Protein AF-F3MJ50-F1 (afdb_monomer_lite)

Sequence (116 aa):
MENFIVTSSFMKYIHAGNGQRLKLSKSYVGGHNFLKFELGRCLLNERLVESGKSAEWLAKDLLIKPERVYDFMENQRVMPLKIAISIADSIGCDVRALYELIPHDNEAKGASRNNG

Radius of gyration: 24.44 Å; chains: 1; bounding box: 48×68×48 Å

pLDDT: mean 76.47, std 22.47, range [34.78, 98.19]

Secondary structure (DSSP, 8-state):
--------TT--EEE-TTS-EEE------------SEEEEEE-HHHHHHHTT--HHHHHHHTT--HHHHHHHHTTSSPPPHHHHHHHHHHHTS-GGGGEEEEE--S----------

Structure (mmCIF, N/CA/C/O backbone):
data_AF-F3MJ50-F1
#
_entry.id   AF-F3MJ50-F1
#
loop_
_atom_site.group_PDB
_atom_site.id
_atom_site.type_symbol
_atom_site.label_atom_id
_atom_site.label_alt_id
_atom_site.label_comp_id
_atom_site.label_asym_id
_atom_site.label_entity_id
_atom_site.label_seq_id
_atom_site.pdbx_PDB_ins_code
_atom_site.Cartn_x
_atom_site.Cartn_y
_atom_site.Cartn_z
_atom_site.occupancy
_atom_site.B_iso_or_equiv
_atom_site.auth_seq_id
_atom_site.auth_comp_id
_atom_site.auth_asym_id
_atom_site.auth_atom_id
_atom_site.pdbx_PDB_model_num
ATOM 1 N N . MET A 1 1 ? 19.851 -50.266 -10.936 1.00 39.78 1 MET A N 1
ATOM 2 C CA . MET A 1 1 ? 20.725 -49.693 -9.893 1.00 39.78 1 MET A CA 1
ATOM 3 C C . MET A 1 1 ? 20.370 -48.226 -9.792 1.00 39.78 1 MET A C 1
ATOM 5 O O . MET A 1 1 ? 20.589 -47.489 -10.743 1.00 39.78 1 MET A O 1
ATOM 9 N N . GLU A 1 2 ? 19.670 -47.865 -8.723 1.00 38.34 2 GLU A N 1
ATOM 10 C CA . GLU A 1 2 ? 19.129 -46.524 -8.507 1.00 38.34 2 GLU A CA 1
ATOM 11 C C . GLU A 1 2 ? 20.238 -45.576 -8.043 1.00 38.34 2 GLU A C 1
ATOM 13 O O . GLU A 1 2 ? 21.018 -45.901 -7.148 1.00 38.34 2 GLU A O 1
ATOM 18 N N . ASN A 1 3 ? 20.322 -44.404 -8.669 1.00 34.78 3 ASN A N 1
ATOM 19 C CA . ASN A 1 3 ? 21.270 -43.367 -8.283 1.00 34.78 3 ASN A CA 1
ATOM 20 C C . ASN A 1 3 ? 20.671 -42.544 -7.137 1.00 34.78 3 ASN A C 1
ATOM 22 O O . ASN A 1 3 ? 19.688 -41.831 -7.330 1.00 34.78 3 ASN A O 1
ATOM 26 N N . PHE A 1 4 ? 21.278 -42.616 -5.954 1.00 41.50 4 PHE A N 1
ATOM 27 C CA . PHE A 1 4 ? 20.904 -41.782 -4.814 1.00 41.50 4 PHE A CA 1
ATOM 28 C C . PHE A 1 4 ? 21.501 -40.376 -4.954 1.00 41.50 4 PHE A C 1
ATOM 30 O O . PHE A 1 4 ? 22.717 -40.206 -5.054 1.00 41.50 4 PHE A O 1
ATOM 37 N N . ILE A 1 5 ? 20.646 -39.352 -4.925 1.00 46.88 5 ILE A N 1
ATOM 38 C CA . ILE A 1 5 ? 21.061 -37.947 -4.864 1.00 46.88 5 ILE A CA 1
ATOM 39 C C . ILE A 1 5 ? 21.101 -37.531 -3.390 1.00 46.88 5 ILE A C 1
ATOM 41 O O . ILE A 1 5 ? 20.065 -37.275 -2.783 1.00 46.88 5 ILE A O 1
ATOM 45 N N . VAL A 1 6 ? 22.297 -37.419 -2.811 1.00 39.38 6 VAL A N 1
ATOM 46 C CA . VAL A 1 6 ? 22.479 -36.801 -1.488 1.00 39.38 6 VAL A CA 1
ATOM 47 C C . VAL A 1 6 ? 22.701 -35.300 -1.685 1.00 39.38 6 VAL A C 1
ATOM 49 O O . VAL A 1 6 ? 23.789 -34.863 -2.058 1.00 39.38 6 VAL A O 1
ATOM 52 N N . THR A 1 7 ? 21.673 -34.479 -1.454 1.00 42.78 7 THR A N 1
ATOM 53 C CA . THR A 1 7 ? 21.820 -33.016 -1.425 1.00 42.78 7 THR A CA 1
ATOM 54 C C . THR A 1 7 ? 22.126 -32.544 -0.006 1.00 42.78 7 THR A C 1
ATOM 56 O O . THR A 1 7 ? 21.233 -32.102 0.710 1.00 42.78 7 THR A O 1
ATOM 59 N N . SER A 1 8 ? 23.393 -32.620 0.402 1.00 40.41 8 SER A N 1
ATOM 60 C CA . SER A 1 8 ? 23.878 -31.872 1.567 1.00 40.41 8 SER A CA 1
ATOM 61 C C . SER A 1 8 ? 24.463 -30.534 1.111 1.00 40.41 8 SER A C 1
ATOM 63 O O . SER A 1 8 ? 25.168 -30.445 0.099 1.00 40.41 8 SER A O 1
ATOM 65 N N . SER A 1 9 ? 24.105 -29.472 1.826 1.00 51.94 9 SER A N 1
ATOM 66 C CA . SER A 1 9 ? 24.511 -28.096 1.561 1.00 51.94 9 SER A CA 1
ATOM 67 C C . SER A 1 9 ? 26.032 -27.963 1.711 1.00 51.94 9 SER A C 1
ATOM 69 O O . SER A 1 9 ? 26.531 -27.932 2.825 1.00 51.94 9 SER A O 1
ATOM 71 N N . PHE A 1 10 ? 26.777 -28.011 0.599 1.00 51.75 10 PHE A N 1
ATOM 72 C CA . PHE A 1 10 ? 27.689 -26.940 0.143 1.00 51.75 10 PHE A CA 1
ATOM 73 C C . PHE A 1 10 ? 28.588 -27.345 -1.045 1.00 51.75 10 PHE A C 1
ATOM 75 O O . PHE A 1 10 ? 29.259 -26.492 -1.617 1.00 51.75 10 PHE A O 1
ATOM 82 N N . MET A 1 11 ? 28.586 -28.597 -1.512 1.00 46.00 11 MET A N 1
ATOM 83 C CA . MET A 1 11 ? 29.347 -28.969 -2.716 1.00 46.00 11 MET A CA 1
ATOM 84 C C . MET A 1 11 ? 28.781 -30.244 -3.354 1.00 46.00 11 MET A C 1
ATOM 86 O O . MET A 1 11 ? 28.990 -31.347 -2.859 1.00 46.00 11 MET A O 1
ATOM 90 N N . LYS A 1 12 ? 28.042 -30.089 -4.462 1.00 51.50 12 LYS A N 1
ATOM 91 C CA . LYS A 1 12 ? 27.530 -31.214 -5.258 1.00 51.50 12 LYS A CA 1
ATOM 92 C C . LYS A 1 12 ? 28.658 -31.747 -6.150 1.00 51.50 12 LYS A C 1
ATOM 94 O O . LYS A 1 12 ? 29.120 -31.032 -7.037 1.00 51.50 12 LYS A O 1
ATOM 99 N N . TYR A 1 13 ? 29.085 -32.985 -5.919 1.00 56.09 13 TYR A N 1
ATOM 100 C CA . TYR A 1 13 ? 29.938 -33.755 -6.829 1.00 56.09 13 TYR A CA 1
ATOM 101 C C . TYR A 1 13 ? 29.139 -34.942 -7.373 1.00 56.09 13 TYR A C 1
ATOM 103 O O . TYR A 1 13 ? 28.248 -35.444 -6.690 1.00 56.09 13 TYR A O 1
ATOM 111 N N . ILE A 1 14 ? 29.471 -35.403 -8.579 1.00 55.19 14 ILE A N 1
ATOM 112 C CA . ILE A 1 14 ? 29.004 -36.689 -9.112 1.00 55.19 14 ILE A CA 1
ATOM 113 C C . ILE A 1 14 ? 30.208 -37.633 -9.119 1.00 55.19 14 ILE A C 1
ATOM 115 O O . ILE A 1 14 ? 31.288 -37.249 -9.570 1.00 55.19 14 ILE A O 1
ATOM 119 N N . HIS A 1 15 ? 30.029 -38.856 -8.622 1.00 50.09 15 HIS A N 1
ATOM 120 C CA . HIS A 1 15 ? 31.006 -39.925 -8.800 1.00 50.09 15 HIS A CA 1
ATOM 121 C C . HIS A 1 15 ? 30.753 -40.599 -10.149 1.00 50.09 15 HIS A C 1
ATOM 123 O O . HIS A 1 15 ? 29.759 -41.301 -10.318 1.00 50.09 15 HIS A O 1
ATOM 129 N N . ALA A 1 16 ? 31.641 -40.381 -11.119 1.00 55.19 16 ALA A N 1
ATOM 130 C CA . ALA A 1 16 ? 31.701 -41.242 -12.294 1.00 55.19 16 ALA A CA 1
ATOM 131 C C . ALA A 1 16 ? 32.349 -42.577 -11.879 1.00 55.19 16 ALA A C 1
ATOM 133 O O . ALA A 1 16 ? 33.286 -42.585 -11.078 1.00 55.19 16 ALA A O 1
ATOM 134 N N . GLY A 1 17 ? 31.869 -43.708 -12.408 1.00 54.72 17 GLY A N 1
ATOM 135 C CA . GLY A 1 17 ? 32.308 -45.070 -12.043 1.00 54.72 17 GLY A CA 1
ATOM 136 C C . GLY A 1 17 ? 33.787 -45.408 -12.309 1.00 54.72 17 GLY A C 1
ATOM 137 O O . GLY A 1 17 ? 34.179 -46.561 -12.198 1.00 54.72 17 GLY A O 1
ATOM 138 N N . ASN A 1 18 ? 34.611 -44.418 -12.655 1.00 58.72 18 ASN A N 1
ATOM 139 C CA . ASN A 1 18 ? 36.055 -44.497 -12.869 1.00 58.72 18 ASN A CA 1
ATOM 140 C C . ASN A 1 18 ? 36.867 -43.720 -11.806 1.00 58.72 18 ASN A C 1
ATOM 142 O O . ASN A 1 18 ? 38.040 -43.427 -12.020 1.00 58.72 18 ASN A O 1
ATOM 146 N N . GLY A 1 19 ? 36.254 -43.347 -10.676 1.00 57.56 19 GLY A N 1
ATOM 147 C CA . GLY A 1 19 ? 36.950 -42.729 -9.539 1.00 57.56 19 GLY A CA 1
ATOM 148 C C . GLY A 1 19 ? 37.350 -41.262 -9.736 1.00 57.56 19 GLY A C 1
ATOM 149 O O . GLY A 1 19 ? 37.973 -40.677 -8.851 1.00 57.56 19 GLY A O 1
ATOM 150 N N . GLN A 1 20 ? 36.975 -40.631 -10.853 1.00 51.44 20 GLN A N 1
ATOM 151 C CA . GLN A 1 20 ? 37.258 -39.215 -11.081 1.00 51.44 20 GLN A CA 1
ATOM 152 C C . GLN A 1 20 ? 36.216 -38.321 -10.396 1.00 51.44 20 GLN A C 1
ATOM 154 O O . GLN A 1 20 ? 35.008 -38.454 -10.603 1.00 51.44 20 GLN A O 1
ATOM 159 N N . ARG A 1 21 ? 36.696 -37.370 -9.585 1.00 50.53 21 ARG A N 1
ATOM 160 C CA . ARG A 1 21 ? 35.877 -36.346 -8.922 1.00 50.53 21 ARG A CA 1
ATOM 161 C C . ARG A 1 21 ? 35.776 -35.124 -9.828 1.00 50.53 21 ARG A C 1
ATOM 163 O O . ARG A 1 21 ? 36.591 -34.206 -9.753 1.00 50.53 21 ARG A O 1
ATOM 170 N N . LEU A 1 22 ? 34.772 -35.114 -10.697 1.00 50.53 22 LEU A N 1
ATOM 171 C CA . LEU A 1 22 ? 34.519 -33.983 -11.584 1.00 50.53 22 LEU A CA 1
ATOM 172 C C . LEU A 1 22 ? 33.921 -32.826 -10.766 1.00 50.53 22 LEU A C 1
ATOM 174 O O . LEU A 1 22 ? 32.856 -32.955 -10.157 1.00 50.53 22 LEU A O 1
ATOM 178 N N . LYS A 1 23 ? 34.624 -31.685 -10.715 1.00 51.09 23 LYS A N 1
ATOM 179 C CA . LYS A 1 23 ? 34.047 -30.421 -10.235 1.00 51.09 23 LYS A CA 1
ATOM 180 C C . LYS A 1 23 ? 32.942 -30.034 -11.215 1.00 51.09 23 LYS A C 1
ATOM 182 O O . LYS A 1 23 ? 33.235 -29.759 -12.374 1.00 51.09 23 LYS A O 1
ATOM 187 N N . LEU A 1 24 ? 31.697 -29.972 -10.749 1.00 50.84 24 LEU A N 1
ATOM 188 C CA . LEU A 1 24 ? 30.635 -29.319 -11.505 1.00 50.84 24 LEU A CA 1
ATOM 189 C C . LEU A 1 24 ? 31.011 -27.831 -11.594 1.00 50.84 24 LEU A C 1
ATOM 191 O O . LEU A 1 24 ? 30.958 -27.117 -10.587 1.00 50.84 24 LEU A O 1
ATOM 195 N N . SER A 1 25 ? 31.468 -27.362 -12.757 1.00 49.09 25 SER A N 1
ATOM 196 C CA . SER A 1 25 ? 31.580 -25.927 -12.999 1.00 49.09 25 SER A CA 1
ATOM 197 C C . SER A 1 25 ? 30.172 -25.351 -12.868 1.00 49.09 25 SER A C 1
ATOM 199 O O . SER A 1 25 ? 29.236 -25.777 -13.544 1.00 49.09 25 SER A O 1
ATOM 201 N N . LYS A 1 26 ? 29.988 -24.423 -11.925 1.00 47.97 26 LYS A N 1
ATOM 202 C CA . LYS A 1 26 ? 28.752 -23.648 -11.816 1.00 47.97 26 LYS A CA 1
ATOM 203 C C . LYS A 1 26 ? 28.634 -22.775 -13.063 1.00 47.97 26 LYS A C 1
ATOM 205 O O . LYS A 1 26 ? 29.033 -21.620 -13.046 1.00 47.97 26 LYS A O 1
ATOM 210 N N . SER A 1 27 ? 28.041 -23.306 -14.116 1.00 45.66 27 SER A N 1
ATOM 211 C CA . SER A 1 27 ? 27.359 -22.490 -15.108 1.00 45.66 27 SER A CA 1
ATOM 212 C C . SER A 1 27 ? 25.878 -22.662 -14.819 1.00 45.66 27 SER A C 1
ATOM 214 O O . SER A 1 27 ? 25.190 -23.452 -15.457 1.00 45.66 27 SER A O 1
ATOM 216 N N . TYR A 1 28 ? 25.404 -21.978 -13.772 1.00 51.75 28 TYR A N 1
ATOM 217 C CA . TYR A 1 28 ? 23.975 -21.750 -13.573 1.00 51.75 28 TYR A CA 1
ATOM 218 C C . TYR A 1 28 ? 23.480 -20.932 -14.776 1.00 51.75 28 TYR A C 1
ATOM 220 O O . TYR A 1 28 ? 23.413 -19.710 -14.720 1.00 51.75 28 TYR A O 1
ATOM 228 N N . VAL A 1 29 ? 23.163 -21.596 -15.888 1.00 53.25 29 VAL A N 1
ATOM 229 C CA . VAL A 1 29 ? 22.395 -21.002 -16.987 1.00 53.25 29 VAL A CA 1
ATOM 230 C C . VAL A 1 29 ? 20.931 -21.170 -16.613 1.00 53.25 29 VAL A C 1
ATOM 232 O O . VAL A 1 29 ? 20.219 -22.056 -17.065 1.00 53.25 29 VAL A O 1
ATOM 235 N N . GLY A 1 30 ? 20.541 -20.376 -15.630 1.00 49.44 30 GLY A N 1
ATOM 236 C CA . GLY A 1 30 ? 19.227 -20.387 -15.011 1.00 49.44 30 GLY A CA 1
ATOM 237 C C . GLY A 1 30 ? 19.066 -19.121 -14.192 1.00 49.44 30 GLY A C 1
ATOM 238 O O . GLY A 1 30 ? 18.609 -19.170 -13.054 1.00 49.44 30 GLY A O 1
ATOM 239 N N . GLY A 1 31 ? 19.530 -17.995 -14.745 1.00 48.03 31 GLY A N 1
ATOM 240 C CA . GLY A 1 31 ? 19.189 -16.678 -14.240 1.00 48.03 31 GLY A CA 1
ATOM 241 C C . GLY A 1 31 ? 17.698 -16.500 -14.453 1.00 48.03 31 GLY A C 1
ATOM 242 O O . GLY A 1 3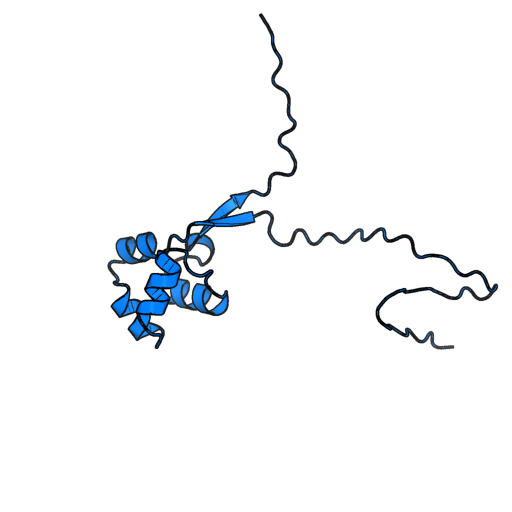1 ? 17.258 -16.122 -15.536 1.00 48.03 31 GLY A O 1
ATOM 243 N N . HIS A 1 32 ? 16.904 -16.828 -13.438 1.00 47.62 32 HIS A N 1
ATOM 244 C CA . HIS A 1 32 ? 15.563 -16.292 -13.362 1.00 47.62 32 HIS A CA 1
ATOM 245 C C . HIS A 1 32 ? 15.735 -14.774 -13.460 1.00 47.62 32 HIS A C 1
ATOM 247 O O . HIS A 1 32 ? 16.348 -14.170 -12.583 1.00 47.62 32 HIS A O 1
ATOM 253 N N . ASN A 1 33 ? 15.244 -14.156 -14.534 1.00 52.12 33 ASN A N 1
ATOM 254 C CA . ASN A 1 33 ? 15.063 -12.708 -14.603 1.00 52.12 33 ASN A CA 1
ATOM 255 C C . ASN A 1 33 ? 13.969 -12.332 -13.583 1.00 52.12 33 ASN A C 1
ATOM 257 O O . ASN A 1 33 ? 12.861 -11.967 -13.972 1.00 52.12 33 ASN A O 1
ATOM 261 N N . PHE A 1 34 ? 14.189 -12.568 -12.282 1.00 53.16 34 PHE A N 1
ATOM 262 C CA . PHE A 1 34 ? 13.188 -12.301 -11.254 1.00 53.16 34 PHE A CA 1
ATOM 263 C C . PHE A 1 34 ? 13.172 -10.793 -11.059 1.00 53.16 34 PHE A C 1
ATOM 265 O O . PHE A 1 34 ? 14.068 -10.252 -10.430 1.00 53.16 34 PHE A O 1
ATOM 272 N N . LEU A 1 35 ? 12.171 -10.164 -11.687 1.00 58.69 35 LEU A N 1
ATOM 273 C CA . LEU A 1 35 ? 11.927 -8.724 -11.758 1.00 58.69 35 LEU A CA 1
ATOM 274 C C . LEU A 1 35 ? 13.116 -7.920 -12.311 1.00 58.69 35 LEU A C 1
ATOM 276 O O . LEU A 1 35 ? 14.060 -7.588 -11.611 1.00 58.69 35 LEU A O 1
ATOM 280 N N . LYS A 1 36 ? 13.006 -7.492 -13.575 1.00 70.19 36 LYS A N 1
ATOM 281 C CA . LYS A 1 36 ? 13.868 -6.452 -14.175 1.00 70.19 36 LYS A CA 1
ATOM 282 C C . LYS A 1 36 ? 13.620 -5.055 -13.583 1.00 70.19 36 LYS A C 1
ATOM 284 O O . LYS A 1 36 ? 13.924 -4.067 -14.238 1.00 70.19 36 LYS A O 1
ATOM 289 N N . PHE A 1 37 ? 12.977 -4.967 -12.423 1.00 77.38 37 PHE A N 1
ATOM 290 C CA . PHE A 1 37 ? 12.543 -3.710 -11.842 1.00 77.38 37 PHE A CA 1
ATOM 291 C C . PHE A 1 37 ? 12.911 -3.663 -10.370 1.00 77.38 37 PHE A C 1
ATOM 293 O O . PHE A 1 37 ? 12.597 -4.591 -9.621 1.00 77.38 37 PHE A O 1
ATOM 300 N N . GLU A 1 38 ? 13.527 -2.561 -9.975 1.00 86.69 38 GLU A N 1
ATOM 301 C CA . GLU A 1 38 ? 13.655 -2.161 -8.584 1.00 86.69 38 GLU A CA 1
ATOM 302 C C . GLU A 1 38 ? 12.429 -1.337 -8.178 1.00 86.69 38 GLU A C 1
ATOM 304 O O . GLU A 1 38 ? 11.808 -0.658 -9.003 1.00 86.69 38 GLU A O 1
ATOM 309 N N . 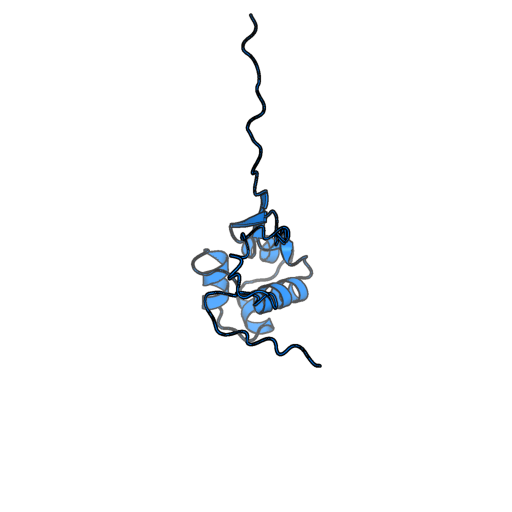LEU A 1 39 ? 12.056 -1.427 -6.900 1.00 87.75 39 LEU A N 1
ATOM 310 C CA . LEU A 1 39 ? 10.987 -0.608 -6.337 1.00 87.75 39 LEU A CA 1
ATOM 311 C C . LEU A 1 39 ? 11.574 0.747 -5.934 1.00 87.75 39 LEU A C 1
ATOM 313 O O . LEU A 1 39 ? 12.473 0.804 -5.096 1.00 87.75 39 LEU A O 1
ATOM 317 N N . GLY A 1 40 ? 11.062 1.819 -6.533 1.00 90.19 40 GLY A N 1
ATOM 318 C CA . GLY A 1 40 ? 11.347 3.198 -6.145 1.00 90.19 40 GLY A CA 1
ATOM 319 C C . GLY A 1 40 ? 10.483 3.645 -4.964 1.00 90.19 40 GLY A C 1
ATOM 320 O O . GLY A 1 40 ? 10.205 2.863 -4.051 1.00 90.19 40 GLY A O 1
ATOM 321 N N . ARG A 1 41 ? 10.042 4.909 -4.955 1.00 93.25 41 ARG A N 1
ATOM 322 C CA . ARG A 1 41 ? 9.235 5.437 -3.839 1.00 93.25 41 ARG A CA 1
ATOM 323 C C . ARG A 1 41 ? 7.823 4.846 -3.818 1.00 93.25 41 ARG A C 1
ATOM 325 O O . ARG A 1 41 ? 7.254 4.509 -4.857 1.00 93.25 41 ARG A O 1
ATOM 332 N N . CYS A 1 42 ? 7.257 4.753 -2.620 1.00 96.31 42 CYS A N 1
ATOM 333 C CA . CYS A 1 42 ? 5.862 4.400 -2.393 1.00 96.31 42 CYS A CA 1
ATOM 334 C C . CYS A 1 42 ? 4.938 5.506 -2.922 1.00 96.31 42 CYS A C 1
ATOM 336 O O . CYS A 1 42 ? 5.132 6.686 -2.626 1.00 96.31 42 CYS A O 1
ATOM 338 N N . LEU A 1 43 ? 3.911 5.108 -3.670 1.00 97.31 43 LEU A N 1
ATOM 339 C CA . LEU A 1 43 ? 2.901 5.982 -4.275 1.00 97.31 43 LEU A CA 1
ATOM 340 C C . LEU A 1 43 ? 1.530 5.838 -3.597 1.00 97.31 43 LEU A C 1
ATOM 342 O O . LEU A 1 43 ? 0.531 6.350 -4.095 1.00 97.31 43 LEU A O 1
ATOM 346 N N . LEU A 1 44 ? 1.456 5.149 -2.452 1.00 97.56 44 LEU A N 1
ATOM 347 C CA . LEU A 1 44 ? 0.196 4.875 -1.754 1.00 97.56 44 LEU A CA 1
ATOM 348 C C . LEU A 1 44 ? -0.622 6.145 -1.477 1.00 97.56 44 LEU A C 1
ATOM 350 O O . LEU A 1 44 ? -1.836 6.138 -1.661 1.00 97.56 44 LEU A O 1
ATOM 354 N N . ASN A 1 45 ? 0.032 7.235 -1.068 1.00 97.06 45 ASN A N 1
ATOM 355 C CA . ASN A 1 45 ? -0.659 8.497 -0.807 1.00 97.06 45 ASN A CA 1
ATOM 356 C C . ASN A 1 45 ? -1.335 9.058 -2.064 1.00 97.06 45 ASN A C 1
ATOM 358 O O . ASN A 1 45 ? -2.492 9.461 -2.018 1.00 97.06 45 ASN A O 1
ATOM 362 N N . GLU A 1 46 ? -0.634 9.021 -3.196 1.00 96.94 46 GLU A N 1
ATOM 363 C CA . GLU A 1 46 ? -1.158 9.488 -4.481 1.00 96.94 46 GLU A CA 1
ATOM 364 C C . GLU A 1 46 ? -2.390 8.656 -4.877 1.00 96.94 46 GLU A C 1
ATOM 366 O O . GLU A 1 46 ? -3.435 9.216 -5.198 1.00 96.94 46 GLU A O 1
ATOM 371 N N . ARG A 1 47 ? -2.326 7.325 -4.714 1.00 97.38 47 ARG A N 1
ATOM 372 C CA . ARG A 1 47 ? -3.461 6.424 -4.996 1.00 97.38 47 ARG A CA 1
ATOM 373 C C . ARG A 1 47 ? -4.659 6.649 -4.082 1.00 97.38 47 ARG A C 1
ATOM 375 O O . ARG A 1 47 ? -5.801 6.583 -4.533 1.00 97.38 47 ARG A O 1
ATOM 382 N N . LEU A 1 48 ? -4.418 6.914 -2.801 1.00 96.88 48 LEU A N 1
ATOM 383 C CA . LEU A 1 48 ? -5.479 7.226 -1.848 1.00 96.88 48 LEU A CA 1
ATOM 384 C C . LEU A 1 48 ? -6.199 8.521 -2.235 1.00 96.88 48 LEU A C 1
ATOM 386 O O . LEU A 1 48 ? -7.426 8.515 -2.337 1.00 96.88 48 LEU A O 1
ATOM 390 N N . VAL A 1 49 ? -5.447 9.574 -2.564 1.00 96.62 49 VAL A N 1
ATOM 391 C CA . VAL A 1 49 ? -6.003 10.850 -3.037 1.00 96.62 49 VAL A CA 1
ATOM 392 C C . VAL A 1 49 ? -6.785 10.675 -4.343 1.00 96.62 49 VAL A C 1
ATOM 394 O O . VAL A 1 49 ? -7.925 11.131 -4.416 1.00 96.62 49 VAL A O 1
ATOM 397 N N . GLU A 1 50 ? -6.235 9.966 -5.337 1.00 96.38 50 GLU A N 1
ATOM 398 C CA . GLU A 1 50 ? -6.916 9.665 -6.612 1.00 96.38 50 GLU A CA 1
ATOM 399 C C . GLU A 1 50 ? -8.249 8.930 -6.402 1.00 96.38 50 GLU A C 1
ATOM 401 O O . GLU A 1 50 ? -9.229 9.184 -7.100 1.00 96.38 50 GLU A O 1
ATOM 406 N N . SER A 1 51 ? -8.298 8.035 -5.415 1.00 95.50 51 SER A N 1
ATOM 407 C CA . SER A 1 51 ? -9.497 7.262 -5.075 1.00 95.50 51 SER A CA 1
ATOM 408 C C . SER A 1 51 ? -10.462 7.964 -4.110 1.00 95.50 51 SER A C 1
ATOM 410 O O . SER A 1 51 ? -11.516 7.409 -3.795 1.00 95.50 51 SER A O 1
ATOM 412 N N . GLY A 1 52 ? -10.108 9.154 -3.608 1.00 96.56 52 GLY A N 1
ATOM 413 C CA . GLY A 1 52 ? -10.889 9.887 -2.608 1.00 96.56 52 GLY A CA 1
ATOM 414 C C . GLY A 1 52 ? -10.966 9.204 -1.235 1.00 96.56 52 GLY A C 1
ATOM 415 O O . GLY A 1 52 ? -11.911 9.447 -0.483 1.00 96.56 52 GLY A O 1
ATOM 416 N N . LYS A 1 53 ? -10.008 8.331 -0.903 1.00 96.56 53 LYS A N 1
ATOM 417 C CA . LYS A 1 53 ? -9.959 7.567 0.356 1.00 96.56 53 LYS A CA 1
ATOM 418 C C . LYS A 1 53 ? -8.866 8.112 1.272 1.00 96.56 53 LYS A C 1
ATOM 420 O O . LYS A 1 53 ? -7.836 8.586 0.806 1.00 96.56 53 LYS A O 1
ATOM 425 N N . SER A 1 54 ? -9.073 8.026 2.585 1.00 97.50 54 SER A N 1
ATOM 426 C CA . SER A 1 54 ? -8.073 8.447 3.577 1.00 97.50 54 SER A CA 1
ATOM 427 C C . SER A 1 54 ? -7.231 7.271 4.088 1.00 97.50 54 SER A C 1
ATOM 429 O O . SER A 1 54 ? -7.614 6.104 3.952 1.00 97.50 54 SER A O 1
ATOM 431 N N . ALA A 1 55 ? -6.091 7.570 4.717 1.00 96.94 55 ALA A N 1
ATOM 432 C CA . ALA A 1 55 ? -5.253 6.561 5.365 1.00 96.94 55 ALA A CA 1
ATOM 433 C C . ALA A 1 55 ? -5.991 5.854 6.519 1.00 96.94 55 ALA A C 1
ATOM 435 O O . ALA A 1 55 ? -5.855 4.645 6.697 1.00 96.94 55 ALA A O 1
ATOM 436 N N . GLU A 1 56 ? -6.830 6.578 7.265 1.00 97.81 56 GLU A N 1
ATOM 437 C CA . GLU A 1 56 ? -7.668 6.035 8.341 1.00 97.81 56 GLU A CA 1
ATOM 438 C C . GLU A 1 56 ? -8.728 5.076 7.801 1.00 97.81 56 GLU A C 1
ATOM 440 O O . GLU A 1 56 ? -8.982 4.032 8.404 1.00 97.81 56 GLU A O 1
ATOM 445 N N . TRP A 1 57 ? -9.337 5.416 6.659 1.00 98.19 57 TRP A N 1
ATOM 446 C CA . TRP A 1 57 ? -10.274 4.527 5.978 1.00 98.19 57 TRP A CA 1
ATOM 447 C C . TRP A 1 57 ? -9.586 3.211 5.609 1.00 98.19 57 TRP A C 1
ATOM 449 O O . TRP A 1 57 ? -10.098 2.143 5.938 1.00 98.19 57 TRP A O 1
ATOM 459 N N . LEU A 1 58 ? -8.394 3.291 5.011 1.00 97.88 58 LEU A N 1
ATOM 460 C CA . LEU A 1 58 ? -7.631 2.116 4.594 1.00 97.88 58 LEU A CA 1
ATOM 461 C C . LEU A 1 58 ? -7.188 1.266 5.792 1.00 97.88 58 LEU A C 1
ATOM 463 O O . LEU A 1 58 ? -7.269 0.040 5.756 1.00 97.88 58 LEU A O 1
ATOM 467 N N . ALA A 1 59 ? -6.752 1.912 6.875 1.00 97.69 59 ALA A N 1
ATOM 468 C CA . ALA A 1 59 ? -6.384 1.242 8.116 1.00 97.69 59 ALA A CA 1
ATOM 469 C C . ALA A 1 59 ? -7.564 0.450 8.699 1.00 97.69 59 ALA A C 1
ATOM 471 O O . ALA A 1 59 ? -7.408 -0.707 9.093 1.00 97.69 59 ALA A O 1
ATOM 472 N N . LYS A 1 60 ? -8.759 1.055 8.695 1.00 97.69 60 LYS A N 1
ATOM 473 C CA . LYS A 1 60 ? -9.996 0.409 9.138 1.00 97.69 60 LYS A CA 1
ATOM 474 C C . LYS A 1 60 ? -10.390 -0.758 8.234 1.00 97.69 60 LYS A C 1
ATOM 476 O O . LYS A 1 60 ? -10.766 -1.803 8.755 1.00 97.69 60 LYS A O 1
ATOM 481 N N . ASP A 1 61 ? -10.290 -0.586 6.920 1.00 96.88 61 ASP A N 1
ATOM 482 C CA . ASP A 1 61 ? -10.624 -1.613 5.927 1.00 96.88 61 ASP A CA 1
ATOM 483 C C . ASP A 1 61 ? -9.724 -2.855 6.061 1.00 96.88 61 ASP A C 1
ATOM 485 O O . ASP A 1 61 ? -10.199 -3.988 6.086 1.00 96.88 61 ASP A O 1
ATOM 489 N N . LEU A 1 62 ? -8.424 -2.638 6.277 1.00 95.62 62 LEU A N 1
ATOM 490 C CA . LEU A 1 62 ? -7.426 -3.702 6.429 1.00 95.62 62 LEU A CA 1
ATOM 491 C C . LEU A 1 62 ? -7.278 -4.226 7.864 1.00 95.62 62 LEU A C 1
ATOM 493 O O . LEU A 1 62 ? -6.465 -5.123 8.099 1.00 95.62 62 LEU A O 1
ATOM 497 N N . LEU A 1 63 ? -8.017 -3.664 8.826 1.00 96.38 63 LEU A N 1
ATOM 498 C CA . LEU A 1 63 ? -7.898 -3.965 10.259 1.00 96.38 63 LEU A CA 1
ATOM 499 C C . LEU A 1 63 ? -6.455 -3.820 10.783 1.00 96.38 63 LEU A C 1
ATOM 501 O O . LEU A 1 63 ? -5.989 -4.602 11.616 1.00 96.38 63 LEU A O 1
ATOM 505 N N . ILE A 1 64 ? -5.739 -2.804 10.294 1.00 95.0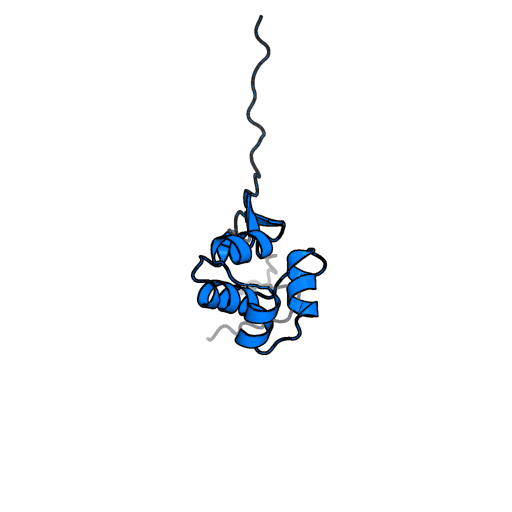6 64 ILE A N 1
ATOM 506 C CA . ILE A 1 64 ? -4.394 -2.445 10.750 1.00 95.06 64 ILE A CA 1
ATOM 507 C C . ILE A 1 64 ? -4.406 -1.092 11.451 1.00 95.06 64 ILE A C 1
ATOM 509 O O . ILE A 1 64 ? -5.328 -0.292 11.321 1.00 95.06 64 ILE A O 1
ATOM 513 N N . LYS A 1 65 ? -3.352 -0.825 12.215 1.00 96.75 65 LYS A N 1
ATOM 514 C CA . LYS A 1 65 ? -3.178 0.475 12.853 1.00 96.75 65 LYS A CA 1
ATOM 515 C C . LYS A 1 65 ? -2.843 1.561 11.814 1.00 96.75 65 LYS A C 1
ATOM 517 O O . LYS A 1 65 ? -2.036 1.277 10.923 1.00 96.75 65 LYS A O 1
ATOM 522 N N . PRO A 1 66 ? -3.395 2.783 11.925 1.00 96.12 66 PRO A N 1
ATOM 523 C CA . PRO A 1 66 ? -3.153 3.858 10.962 1.00 96.12 66 PRO A CA 1
ATOM 524 C C . PRO A 1 66 ? -1.678 4.251 10.873 1.00 96.12 66 PRO A C 1
ATOM 526 O O . PRO A 1 66 ? -1.192 4.504 9.776 1.00 96.12 66 PRO A O 1
ATOM 529 N N . GLU A 1 67 ? -0.923 4.185 11.975 1.00 97.62 67 GLU A N 1
ATOM 530 C CA . GLU A 1 67 ? 0.521 4.462 11.985 1.00 97.62 67 GLU A CA 1
ATOM 531 C C . GLU A 1 67 ? 1.271 3.556 11.002 1.00 97.62 67 GLU A C 1
ATOM 533 O O . GLU A 1 67 ? 2.236 3.972 10.373 1.00 97.62 67 GLU A O 1
ATOM 538 N N . ARG A 1 68 ? 0.789 2.323 10.796 1.00 96.44 68 ARG A N 1
ATOM 539 C CA . ARG A 1 68 ? 1.393 1.400 9.831 1.00 96.44 68 ARG A CA 1
ATOM 540 C C . ARG A 1 68 ? 1.139 1.809 8.383 1.00 96.44 68 ARG A C 1
ATOM 542 O O . ARG A 1 68 ? 1.973 1.523 7.533 1.00 96.44 68 ARG A O 1
ATOM 549 N N . VAL A 1 69 ? 0.003 2.443 8.099 1.00 97.19 69 VAL A N 1
ATOM 550 C CA . VAL A 1 69 ? -0.289 3.002 6.772 1.00 97.19 69 VAL A CA 1
ATOM 551 C C . VAL A 1 69 ? 0.631 4.194 6.514 1.00 97.19 69 VAL A C 1
ATOM 553 O O . VAL A 1 69 ? 1.276 4.243 5.467 1.00 97.19 69 VAL A O 1
ATOM 556 N N . TYR A 1 70 ? 0.770 5.081 7.502 1.00 97.62 70 TYR A N 1
ATOM 557 C CA . TYR A 1 70 ? 1.680 6.225 7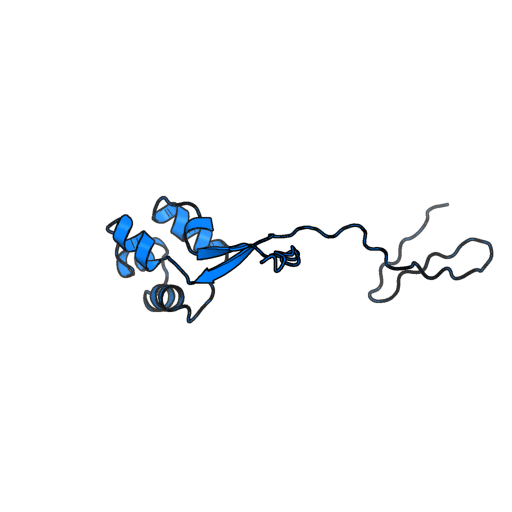.442 1.00 97.62 70 TYR A CA 1
ATOM 558 C C . TYR A 1 70 ? 3.149 5.803 7.267 1.00 97.62 70 TYR A C 1
ATOM 560 O O . TYR A 1 70 ? 3.815 6.324 6.376 1.00 97.62 70 TYR A O 1
ATOM 568 N N . ASP A 1 71 ? 3.617 4.771 7.982 1.00 96.88 71 ASP A N 1
ATOM 569 C CA . ASP A 1 71 ? 4.957 4.184 7.794 1.00 96.88 71 ASP A CA 1
ATOM 570 C C . ASP A 1 71 ? 5.231 3.798 6.324 1.00 96.88 71 ASP A C 1
ATOM 572 O O . ASP A 1 71 ? 6.353 3.946 5.832 1.00 96.88 71 ASP A O 1
ATOM 576 N N . PHE A 1 72 ? 4.226 3.264 5.616 1.00 95.56 72 PHE A N 1
ATOM 577 C CA . PHE A 1 72 ? 4.365 2.919 4.198 1.00 95.56 72 PHE A CA 1
ATOM 578 C C . PHE A 1 72 ? 4.396 4.166 3.314 1.00 95.56 72 PHE A C 1
ATOM 580 O O . PHE A 1 72 ? 5.200 4.232 2.386 1.00 95.56 72 PHE A O 1
ATOM 587 N N . MET A 1 73 ? 3.531 5.146 3.585 1.00 95.31 73 MET A N 1
ATOM 588 C CA . MET A 1 73 ? 3.441 6.390 2.809 1.00 95.31 73 MET A CA 1
ATOM 589 C C . MET A 1 73 ? 4.725 7.220 2.916 1.00 95.31 73 MET A C 1
ATOM 591 O O . MET A 1 73 ? 5.178 7.790 1.927 1.00 95.31 73 MET A O 1
ATOM 595 N N . GLU A 1 74 ? 5.348 7.232 4.092 1.00 95.38 74 GLU A N 1
ATOM 596 C CA . GLU A 1 74 ? 6.592 7.956 4.368 1.00 95.38 74 GLU A CA 1
ATOM 597 C C . GLU A 1 74 ? 7.856 7.172 3.979 1.00 95.38 74 GLU A C 1
ATOM 599 O O . GLU A 1 74 ? 8.968 7.631 4.227 1.00 95.38 74 GLU A O 1
ATOM 604 N N . ASN A 1 75 ? 7.712 5.991 3.364 1.00 92.75 75 ASN A N 1
ATOM 605 C CA . ASN A 1 75 ? 8.815 5.083 3.021 1.00 92.75 75 ASN A CA 1
ATOM 606 C C . ASN A 1 75 ? 9.663 4.631 4.229 1.00 92.75 75 ASN A C 1
ATOM 608 O O . ASN A 1 75 ? 10.746 4.076 4.048 1.00 92.75 75 ASN A O 1
ATOM 612 N N . GLN A 1 76 ? 9.163 4.790 5.460 1.00 94.50 76 GLN A N 1
ATOM 613 C CA . GLN A 1 76 ? 9.802 4.263 6.673 1.00 94.50 76 GLN A CA 1
ATOM 614 C C . GLN A 1 76 ? 9.830 2.733 6.665 1.00 94.50 76 GLN A C 1
ATOM 616 O O . GLN A 1 76 ? 10.678 2.095 7.295 1.00 94.50 76 GLN A O 1
ATOM 621 N N . ARG A 1 77 ? 8.882 2.119 5.948 1.00 92.81 77 ARG A N 1
ATOM 622 C CA . ARG A 1 77 ? 8.810 0.673 5.768 1.00 92.81 77 ARG A CA 1
ATOM 623 C C . ARG A 1 77 ? 8.431 0.299 4.348 1.00 92.81 77 ARG A C 1
ATOM 625 O O . ARG A 1 77 ? 7.506 0.851 3.763 1.00 92.81 77 ARG A O 1
ATOM 632 N N . VAL A 1 78 ? 9.080 -0.748 3.849 1.00 92.00 78 VAL A N 1
ATOM 633 C CA . VAL A 1 78 ? 8.636 -1.438 2.638 1.00 92.00 78 VAL A CA 1
ATOM 634 C C . VAL A 1 78 ? 7.382 -2.248 2.957 1.00 92.00 78 VAL A C 1
ATOM 636 O O . VAL A 1 78 ? 7.316 -2.964 3.963 1.00 92.00 78 VAL A O 1
ATOM 639 N N . MET A 1 79 ? 6.381 -2.128 2.093 1.00 94.31 79 MET A N 1
ATOM 640 C CA . MET A 1 79 ? 5.117 -2.828 2.231 1.00 94.31 79 MET A CA 1
ATOM 641 C C . MET A 1 79 ? 5.295 -4.326 1.939 1.00 94.31 79 MET A C 1
ATOM 643 O O . MET A 1 79 ? 5.772 -4.691 0.863 1.00 94.31 79 MET A O 1
ATOM 647 N N . PRO A 1 80 ? 4.903 -5.230 2.857 1.00 94.81 80 PRO A N 1
ATOM 648 C CA . PRO A 1 80 ? 4.888 -6.657 2.559 1.00 94.81 80 PRO A CA 1
ATOM 649 C C . PRO A 1 80 ? 3.941 -6.952 1.392 1.00 94.81 80 PRO A C 1
ATOM 651 O O . PRO A 1 80 ? 2.838 -6.411 1.353 1.00 94.81 80 PRO A O 1
ATOM 654 N N . LEU A 1 81 ? 4.316 -7.875 0.500 1.00 94.25 81 LEU A N 1
ATOM 655 C CA . LEU A 1 81 ? 3.540 -8.190 -0.709 1.00 94.25 81 LEU A CA 1
ATOM 656 C C . LEU A 1 81 ? 2.056 -8.479 -0.425 1.00 94.25 81 LEU A C 1
ATOM 658 O O . LEU A 1 81 ? 1.187 -7.990 -1.135 1.00 94.25 81 LEU A O 1
ATOM 662 N N . LYS A 1 82 ? 1.756 -9.224 0.646 1.00 95.31 82 LYS A N 1
ATOM 663 C CA . LYS A 1 82 ? 0.372 -9.522 1.047 1.00 95.31 82 LYS A CA 1
ATOM 664 C C . LYS A 1 82 ? -0.44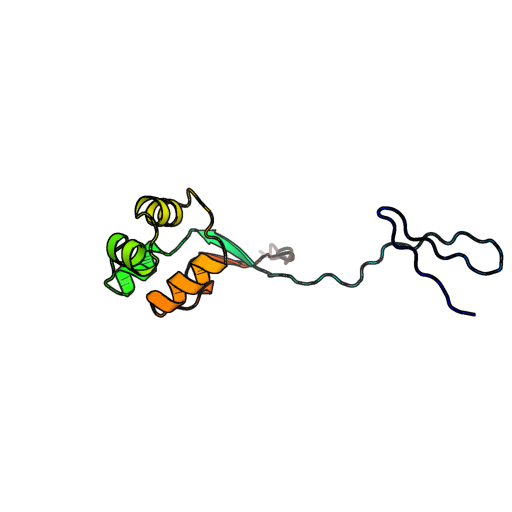1 -8.251 1.321 1.00 95.31 82 LYS A C 1
ATOM 666 O O . LYS A 1 82 ? -1.595 -8.180 0.928 1.00 95.31 82 LYS A O 1
ATOM 671 N N . ILE A 1 83 ? 0.169 -7.263 1.976 1.00 96.25 83 ILE A N 1
ATOM 672 C CA . ILE A 1 83 ? -0.471 -5.977 2.269 1.00 96.25 83 ILE A CA 1
ATOM 673 C C . ILE A 1 83 ? -0.629 -5.156 0.988 1.00 96.25 83 ILE A C 1
ATOM 675 O O . ILE A 1 83 ? -1.682 -4.566 0.790 1.00 96.25 83 ILE A O 1
ATOM 679 N N . ALA A 1 84 ? 0.368 -5.173 0.099 1.00 96.81 84 ALA A N 1
ATOM 680 C CA . ALA A 1 84 ? 0.294 -4.483 -1.188 1.00 96.81 84 ALA A CA 1
ATOM 681 C C . ALA A 1 84 ? -0.862 -4.986 -2.056 1.00 96.81 84 ALA A C 1
ATOM 683 O O . ALA A 1 84 ? -1.603 -4.179 -2.605 1.00 96.81 84 ALA A O 1
ATOM 684 N N . ILE A 1 85 ? -1.060 -6.305 -2.115 1.00 97.38 85 ILE A N 1
ATOM 685 C CA . ILE A 1 85 ? -2.197 -6.911 -2.818 1.00 97.38 85 ILE A CA 1
ATOM 686 C C . ILE A 1 85 ? -3.518 -6.434 -2.212 1.00 97.38 85 ILE A C 1
ATOM 688 O O . ILE A 1 85 ? -4.354 -5.899 -2.929 1.00 97.38 85 ILE A O 1
ATOM 692 N N . SER A 1 86 ? -3.680 -6.542 -0.890 1.00 97.75 86 SER A N 1
ATOM 693 C CA . SER A 1 86 ? -4.924 -6.123 -0.236 1.00 97.75 86 SER A CA 1
ATOM 694 C C . SER A 1 86 ? -5.217 -4.632 -0.414 1.00 97.75 86 SER A C 1
ATOM 696 O O . SER A 1 86 ? -6.352 -4.266 -0.677 1.00 97.75 86 SER A O 1
ATOM 698 N N . ILE A 1 87 ? -4.206 -3.765 -0.321 1.00 97.50 87 ILE A N 1
ATOM 699 C CA . ILE A 1 87 ? -4.364 -2.323 -0.551 1.00 97.50 87 ILE A CA 1
ATOM 700 C C . ILE A 1 87 ? -4.811 -2.034 -1.985 1.00 97.50 87 ILE A C 1
ATOM 702 O O . ILE A 1 87 ? -5.711 -1.221 -2.193 1.00 97.50 87 ILE A O 1
ATOM 706 N N . ALA A 1 88 ? -4.181 -2.685 -2.964 1.00 97.44 88 ALA A N 1
ATOM 707 C CA . ALA A 1 88 ? -4.506 -2.509 -4.371 1.00 97.44 88 ALA A CA 1
ATOM 708 C C . ALA A 1 88 ? -5.955 -2.927 -4.664 1.00 97.44 88 ALA A C 1
ATOM 710 O O . ALA A 1 88 ? -6.696 -2.157 -5.275 1.00 97.44 88 ALA A O 1
ATOM 711 N N . ASP A 1 89 ? -6.388 -4.070 -4.124 1.00 97.12 89 ASP A N 1
ATOM 712 C CA . ASP A 1 89 ? -7.769 -4.549 -4.230 1.00 97.12 89 ASP A CA 1
ATOM 713 C C . ASP A 1 89 ? -8.763 -3.581 -3.558 1.00 97.12 89 ASP A C 1
ATOM 715 O O . ASP A 1 89 ? -9.776 -3.217 -4.157 1.00 97.12 89 ASP A O 1
ATOM 719 N N . SER A 1 90 ? -8.462 -3.101 -2.344 1.00 96.31 90 SER A N 1
ATOM 720 C CA . SER A 1 90 ? -9.324 -2.169 -1.600 1.00 96.31 90 SER A CA 1
ATOM 721 C C . SER A 1 90 ? -9.463 -0.803 -2.277 1.00 96.31 90 SER A C 1
ATOM 723 O O . SER A 1 90 ? -10.524 -0.173 -2.217 1.00 96.31 90 SER A O 1
ATOM 725 N N . ILE A 1 91 ? -8.396 -0.297 -2.902 1.00 95.75 91 ILE A N 1
ATOM 726 C CA . ILE A 1 91 ? -8.396 1.004 -3.586 1.00 95.75 91 ILE A CA 1
ATOM 727 C C . ILE A 1 91 ? -8.907 0.873 -5.030 1.00 95.75 91 ILE A C 1
ATOM 729 O O . ILE A 1 91 ? -9.508 1.822 -5.533 1.00 95.75 91 ILE A O 1
ATOM 733 N N . GLY A 1 92 ? -8.772 -0.305 -5.645 1.00 95.44 92 GLY A N 1
ATOM 734 C CA . GLY A 1 92 ? -9.141 -0.577 -7.034 1.00 95.44 92 GLY A CA 1
ATOM 735 C C . GLY A 1 92 ? -8.033 -0.223 -8.029 1.00 95.44 92 GLY A C 1
ATOM 736 O O . GLY A 1 92 ? -8.326 0.265 -9.119 1.00 95.44 92 GLY A O 1
ATOM 737 N N . CYS A 1 93 ? -6.764 -0.417 -7.654 1.00 95.62 93 CYS A N 1
ATOM 738 C CA . CYS A 1 93 ? -5.605 -0.152 -8.510 1.00 95.62 93 CYS A CA 1
ATOM 739 C C . CYS A 1 93 ? -4.752 -1.411 -8.734 1.00 95.62 93 CYS A C 1
ATOM 741 O O . CYS A 1 93 ? -4.953 -2.438 -8.095 1.00 95.62 93 CYS A O 1
ATOM 743 N N . ASP A 1 94 ? -3.799 -1.351 -9.668 1.00 95.25 94 ASP A N 1
ATOM 744 C CA . ASP A 1 94 ? -2.824 -2.431 -9.855 1.00 95.25 94 ASP A CA 1
ATOM 745 C C . ASP A 1 94 ? -1.765 -2.386 -8.738 1.00 95.25 94 ASP A C 1
ATOM 747 O O . ASP A 1 94 ? -1.280 -1.315 -8.372 1.00 95.25 94 ASP A O 1
ATOM 751 N N . VAL A 1 95 ? -1.352 -3.545 -8.216 1.00 95.12 95 VAL A N 1
ATOM 752 C CA . VAL A 1 95 ? -0.324 -3.653 -7.158 1.00 95.12 95 VAL A CA 1
ATOM 753 C C . VAL A 1 95 ? 0.988 -2.972 -7.556 1.00 95.12 95 VAL A C 1
ATOM 755 O O . VAL A 1 95 ? 1.652 -2.348 -6.729 1.00 95.12 95 VAL A O 1
ATOM 758 N N . ARG A 1 96 ? 1.358 -3.047 -8.838 1.00 93.38 96 ARG A N 1
ATOM 759 C CA . ARG A 1 96 ? 2.547 -2.399 -9.408 1.00 93.38 96 ARG A CA 1
ATOM 760 C C . ARG A 1 96 ? 2.447 -0.879 -9.396 1.00 93.38 96 ARG A C 1
ATOM 762 O O . ARG A 1 96 ? 3.465 -0.216 -9.522 1.00 93.38 96 ARG A O 1
ATOM 769 N N . ALA A 1 97 ? 1.243 -0.337 -9.247 1.00 95.50 97 ALA A N 1
ATOM 770 C CA . ALA A 1 97 ? 0.974 1.092 -9.210 1.00 95.50 97 ALA A CA 1
ATOM 771 C C . ALA A 1 97 ? 1.233 1.709 -7.820 1.00 95.50 97 ALA A C 1
ATOM 773 O O . ALA A 1 97 ? 1.220 2.936 -7.695 1.00 95.50 97 ALA A O 1
ATOM 774 N N . LEU A 1 98 ? 1.463 0.881 -6.788 1.00 96.38 98 LEU A N 1
ATOM 775 C CA . LEU A 1 98 ? 1.773 1.316 -5.419 1.00 96.38 98 LEU A CA 1
ATOM 776 C C . LEU A 1 98 ? 3.224 1.772 -5.233 1.00 96.38 98 LEU A C 1
ATOM 778 O O . LEU A 1 98 ? 3.536 2.382 -4.212 1.00 96.38 98 LEU A O 1
ATOM 782 N N . TYR A 1 99 ? 4.094 1.494 -6.200 1.00 95.50 99 TYR A N 1
ATOM 783 C CA . TYR A 1 99 ? 5.497 1.888 -6.192 1.00 95.50 99 TYR A CA 1
ATOM 784 C C . TYR A 1 99 ? 5.911 2.401 -7.566 1.00 95.50 99 TYR A C 1
ATOM 786 O O . TYR A 1 99 ? 5.373 1.981 -8.591 1.00 95.50 99 TYR A O 1
ATOM 794 N N . GLU A 1 100 ? 6.915 3.269 -7.597 1.00 93.06 100 GLU A N 1
ATOM 795 C CA . GLU A 1 100 ? 7.657 3.506 -8.832 1.00 93.06 100 GLU A CA 1
ATOM 796 C C . GLU A 1 100 ? 8.391 2.226 -9.243 1.00 93.06 100 GLU A C 1
ATOM 798 O O . GLU A 1 100 ? 9.004 1.553 -8.414 1.00 93.06 100 GLU A O 1
ATOM 803 N N . LEU A 1 101 ? 8.333 1.881 -10.528 1.00 90.62 101 LEU A N 1
ATOM 804 C CA . LEU A 1 101 ? 9.066 0.747 -11.081 1.00 90.62 101 LEU A CA 1
ATOM 805 C C . LEU A 1 101 ? 10.264 1.261 -11.871 1.00 90.62 101 LEU A C 1
ATOM 807 O O . LEU A 1 101 ? 10.100 1.809 -12.961 1.00 90.62 101 LEU A O 1
ATOM 811 N N . ILE A 1 102 ? 11.460 1.061 -11.326 1.00 89.44 102 ILE A N 1
ATOM 812 C CA . ILE A 1 102 ? 12.716 1.511 -11.926 1.00 89.44 102 ILE A CA 1
ATOM 813 C C . ILE A 1 102 ? 13.306 0.342 -12.724 1.00 89.44 102 ILE A C 1
ATOM 815 O O . ILE A 1 102 ? 13.577 -0.700 -12.128 1.00 89.44 102 ILE A O 1
ATOM 819 N N . PRO A 1 103 ? 13.486 0.451 -14.053 1.00 85.38 103 PRO A N 1
ATOM 820 C CA . PRO A 1 103 ? 14.132 -0.592 -14.843 1.00 85.38 103 PRO A CA 1
ATOM 821 C C . PRO A 1 103 ? 15.561 -0.851 -14.355 1.00 85.38 103 PRO A C 1
ATOM 823 O O . PRO A 1 103 ? 16.342 0.075 -14.155 1.00 85.38 103 PRO A O 1
ATOM 826 N N . HIS A 1 104 ? 15.917 -2.120 -14.187 1.00 73.25 104 HIS A N 1
ATOM 827 C CA . HIS A 1 104 ? 17.275 -2.533 -13.866 1.00 73.25 104 HIS A CA 1
ATOM 828 C C . HIS A 1 104 ? 18.085 -2.583 -15.169 1.00 73.25 104 HIS A C 1
ATOM 830 O O . HIS A 1 104 ? 18.218 -3.631 -15.808 1.00 73.25 104 HIS A O 1
ATOM 836 N N . ASP A 1 105 ? 18.592 -1.431 -15.599 1.00 67.56 105 ASP A N 1
ATOM 837 C CA . ASP A 1 105 ? 19.421 -1.322 -16.795 1.00 67.56 105 ASP A CA 1
ATOM 838 C C . ASP A 1 105 ? 20.798 -1.945 -16.535 1.00 67.56 105 ASP A C 1
ATOM 840 O O . ASP A 1 105 ? 21.668 -1.343 -15.915 1.00 67.56 105 ASP A O 1
ATOM 844 N N . ASN A 1 106 ? 21.035 -3.155 -17.045 1.00 57.75 106 ASN A N 1
ATOM 845 C CA . ASN A 1 106 ? 22.403 -3.670 -17.189 1.00 57.75 106 ASN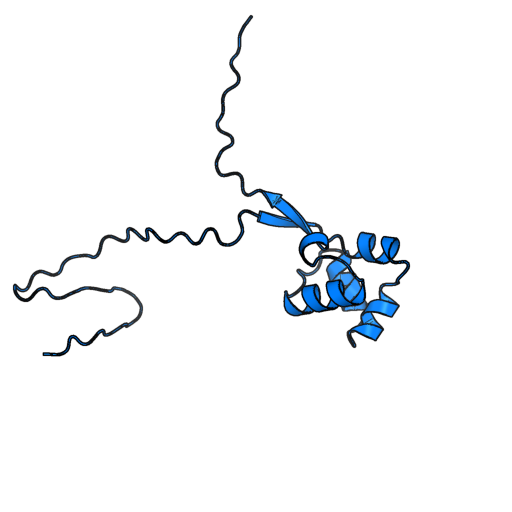 A CA 1
ATOM 846 C C . ASN A 1 106 ? 23.068 -3.235 -18.509 1.00 57.75 106 ASN A C 1
ATOM 848 O O . ASN A 1 106 ? 24.204 -3.623 -18.766 1.00 57.75 106 ASN A O 1
ATOM 852 N N . GLU A 1 107 ? 22.422 -2.406 -19.337 1.00 55.66 107 GLU A N 1
ATOM 853 C CA . GLU A 1 107 ? 22.995 -1.933 -20.604 1.00 55.66 107 GLU A CA 1
ATOM 854 C C . GLU A 1 107 ? 22.663 -0.460 -20.887 1.00 55.66 107 GLU A C 1
ATOM 856 O O . GLU A 1 107 ? 21.844 -0.132 -21.736 1.00 55.66 107 GLU A O 1
ATOM 861 N N . ALA A 1 108 ? 23.392 0.445 -20.230 1.00 51.22 108 ALA A N 1
ATOM 862 C CA . ALA A 1 108 ? 23.626 1.802 -20.728 1.00 51.22 108 ALA A CA 1
ATOM 863 C C . ALA A 1 108 ? 25.130 2.034 -20.970 1.00 51.22 108 ALA A C 1
ATOM 865 O O . ALA A 1 108 ? 25.738 2.986 -20.488 1.00 51.22 108 ALA A O 1
ATOM 866 N N . LYS A 1 109 ? 25.759 1.140 -21.743 1.00 53.34 109 LYS A N 1
ATOM 867 C CA . LYS A 1 109 ? 26.946 1.479 -22.545 1.00 53.34 109 LYS A CA 1
ATOM 868 C C . LYS A 1 109 ? 26.552 1.429 -24.018 1.00 53.34 109 LYS A C 1
ATOM 870 O O . LYS A 1 109 ? 26.765 0.436 -24.699 1.00 53.34 109 LYS A O 1
ATOM 875 N N . GLY A 1 110 ? 25.983 2.529 -24.499 1.00 48.00 110 GLY A N 1
ATOM 876 C CA . GLY A 1 110 ? 25.694 2.762 -25.910 1.00 48.00 110 GLY A CA 1
ATOM 877 C C . GLY A 1 110 ? 26.130 4.170 -26.287 1.00 48.00 110 GLY A C 1
ATOM 878 O O . GLY A 1 110 ? 25.477 5.141 -25.934 1.00 48.00 110 GLY A O 1
ATOM 879 N N . ALA A 1 111 ? 27.281 4.264 -26.942 1.00 53.06 111 ALA A N 1
ATOM 880 C CA . ALA A 1 111 ? 27.956 5.484 -27.358 1.00 53.06 111 ALA A CA 1
ATOM 881 C C . ALA A 1 111 ? 27.082 6.488 -28.139 1.00 53.06 111 ALA A C 1
ATOM 883 O O . ALA A 1 111 ? 26.436 6.125 -29.118 1.00 53.06 111 ALA A O 1
ATOM 884 N N . SER A 1 112 ? 27.239 7.773 -27.818 1.00 49.69 112 SER A N 1
ATOM 885 C CA . SER A 1 112 ? 27.153 8.870 -28.791 1.00 49.69 112 SER A CA 1
ATOM 886 C C . SER A 1 112 ? 28.404 9.733 -28.587 1.00 49.69 112 SER A C 1
ATOM 888 O O . SER A 1 112 ? 28.512 10.448 -27.598 1.00 49.69 112 SER A O 1
ATOM 890 N N . ARG A 1 113 ? 29.530 9.358 -29.210 1.00 47.75 113 ARG A N 1
ATOM 891 C CA . ARG A 1 113 ? 30.043 9.921 -30.475 1.00 47.75 113 ARG A CA 1
ATOM 892 C C . ARG A 1 113 ? 30.077 11.452 -30.462 1.00 47.75 113 ARG A C 1
ATOM 894 O O . ARG A 1 113 ? 29.125 12.106 -30.866 1.00 47.75 113 ARG A O 1
ATOM 901 N N . ASN A 1 114 ? 31.239 11.981 -30.076 1.00 51.94 114 ASN A N 1
ATOM 902 C CA . ASN A 1 114 ? 31.732 13.255 -30.590 1.00 51.94 114 ASN A CA 1
ATOM 903 C C . ASN A 1 114 ? 31.669 13.218 -32.122 1.00 51.94 114 ASN A C 1
ATOM 905 O O . ASN A 1 114 ? 32.139 12.245 -32.710 1.00 51.94 114 ASN A O 1
ATOM 909 N N . ASN A 1 115 ? 31.126 14.264 -32.738 1.00 52.28 115 ASN A N 1
ATOM 910 C CA . ASN A 1 115 ? 31.365 14.618 -34.133 1.00 52.28 115 ASN A CA 1
ATOM 911 C C . ASN A 1 115 ? 31.122 16.123 -34.292 1.00 52.28 115 ASN A C 1
ATOM 913 O O . ASN A 1 115 ? 30.005 16.577 -34.045 1.00 52.28 115 ASN A O 1
ATOM 917 N N . GLY A 1 116 ? 32.151 16.843 -34.744 1.00 41.91 116 GLY A N 1
ATOM 918 C CA . GLY A 1 116 ? 32.088 18.243 -35.172 1.00 41.91 116 GLY A CA 1
ATOM 919 C C . GLY A 1 116 ? 32.967 19.156 -34.349 1.00 41.91 116 GLY A C 1
ATOM 920 O O . GLY A 1 116 ? 32.387 19.896 -33.531 1.00 41.91 116 GLY A O 1
#

Foldseek 3Di:
DDDDDDDDPDADWDDDPVRDTDGPDPPPPPPPPPALWDFAAFCLVVLCVVLVHDLVRLCVVVVHDSVVSVCRNVVVDDDDPVSLVVSCVVSVHDSCNRTDTHGNDPDPPDDDDDDD